Protein AF-A0A5S9MAF9-F1 (afdb_monomer)

Secondary structure (DSSP, 8-state):
--HHHHHHHHHHHHHHHHHHHHHHHHHHHHHHHHHHHTT-HHHHHHHHHHHHHHHHHHHHHHH-----HHHHHHHHHHHHHHHHHHHHHHSS--HHHHHHHHHHHHHHHHHHHHHHHHHHTT--

Structure (mmCIF, N/CA/C/O backbone):
data_AF-A0A5S9MAF9-F1
#
_entry.id   AF-A0A5S9MAF9-F1
#
loop_
_atom_site.group_PDB
_atom_site.id
_atom_site.type_symbol
_atom_site.label_atom_id
_atom_site.label_alt_id
_atom_site.label_comp_id
_atom_site.label_asym_id
_atom_site.label_entity_id
_atom_site.label_seq_id
_atom_site.pdbx_PDB_ins_code
_atom_site.Cartn_x
_atom_site.Cartn_y
_atom_site.Cartn_z
_atom_site.occupancy
_atom_site.B_iso_or_equiv
_atom_site.auth_seq_id
_atom_site.auth_comp_id
_atom_site.auth_asym_id
_atom_site.auth_atom_id
_atom_site.pdbx_PDB_model_num
ATOM 1 N N . MET A 1 1 ? 33.683 -6.571 -25.946 1.00 43.06 1 MET A N 1
ATOM 2 C CA . MET A 1 1 ? 32.490 -6.764 -26.813 1.00 43.06 1 MET A CA 1
ATOM 3 C C . MET A 1 1 ? 31.315 -7.461 -26.093 1.00 43.06 1 MET A C 1
ATOM 5 O O . MET A 1 1 ? 30.389 -7.902 -26.761 1.00 43.06 1 MET A O 1
ATOM 9 N N . GLN A 1 2 ? 31.309 -7.533 -24.748 1.00 46.06 2 GLN A N 1
ATOM 10 C CA . GLN A 1 2 ? 30.209 -8.094 -23.935 1.00 46.06 2 GLN A CA 1
ATOM 11 C C . GLN A 1 2 ? 29.253 -7.024 -23.363 1.00 46.06 2 GLN A C 1
ATOM 13 O O . GLN A 1 2 ? 28.161 -7.364 -22.931 1.00 46.06 2 GLN A O 1
ATOM 18 N N . THR A 1 3 ? 29.602 -5.737 -23.434 1.00 52.19 3 THR A N 1
ATOM 19 C CA . THR A 1 3 ? 28.856 -4.626 -22.815 1.00 52.19 3 THR A CA 1
ATOM 20 C C . THR A 1 3 ? 27.600 -4.186 -23.580 1.00 52.19 3 THR A C 1
ATOM 22 O O . THR A 1 3 ? 26.629 -3.756 -22.974 1.00 52.19 3 THR A O 1
ATOM 25 N N . VAL A 1 4 ? 27.545 -4.346 -24.909 1.00 50.47 4 VAL A N 1
ATOM 26 C CA . VAL A 1 4 ? 26.428 -3.804 -25.721 1.00 50.47 4 VAL A CA 1
ATOM 27 C C . VAL A 1 4 ? 25.193 -4.719 -25.733 1.00 50.47 4 VAL A C 1
ATOM 29 O O . VAL A 1 4 ? 24.067 -4.248 -25.871 1.00 50.47 4 VAL A O 1
ATOM 32 N N . LYS A 1 5 ? 25.370 -6.037 -25.559 1.00 39.12 5 LYS A N 1
ATOM 33 C CA . LYS A 1 5 ? 24.244 -6.992 -25.532 1.00 39.12 5 LYS A CA 1
ATOM 34 C C . LYS A 1 5 ? 23.443 -6.948 -24.222 1.00 39.12 5 LYS A C 1
ATOM 36 O O . LYS A 1 5 ? 22.265 -7.284 -24.266 1.00 39.12 5 LYS A O 1
ATOM 41 N N . GLY A 1 6 ? 24.046 -6.503 -23.112 1.00 43.91 6 GLY A N 1
ATOM 42 C CA . GLY A 1 6 ? 23.333 -6.226 -21.856 1.00 43.91 6 GLY A CA 1
ATOM 43 C C . GLY A 1 6 ? 22.352 -5.061 -22.012 1.00 43.91 6 GLY A C 1
ATOM 44 O O . GLY A 1 6 ? 21.160 -5.228 -21.788 1.00 43.91 6 GLY A O 1
ATOM 45 N N . LEU A 1 7 ? 22.820 -3.955 -22.602 1.00 50.59 7 LEU A N 1
ATOM 46 C CA . LEU A 1 7 ? 22.039 -2.728 -22.810 1.00 50.59 7 LEU A CA 1
ATOM 47 C C . LEU A 1 7 ? 20.756 -2.912 -23.652 1.00 50.59 7 LEU A C 1
ATOM 49 O O . LEU A 1 7 ? 19.754 -2.230 -23.454 1.00 50.59 7 LEU A O 1
ATOM 53 N N . ILE A 1 8 ? 20.779 -3.819 -24.635 1.00 49.97 8 ILE A N 1
ATOM 54 C CA . ILE A 1 8 ? 19.640 -4.055 -25.546 1.00 49.97 8 ILE A CA 1
ATOM 55 C C . ILE A 1 8 ? 18.596 -4.994 -24.914 1.00 49.97 8 ILE A C 1
ATOM 57 O O . ILE A 1 8 ? 17.409 -4.907 -25.241 1.00 49.97 8 ILE A O 1
ATOM 61 N N . LEU A 1 9 ? 19.017 -5.872 -23.995 1.00 50.88 9 LEU A N 1
ATOM 62 C CA . LEU A 1 9 ? 18.101 -6.640 -23.147 1.00 50.88 9 LEU A CA 1
ATOM 63 C C . LEU A 1 9 ? 17.487 -5.739 -22.058 1.00 50.88 9 LEU A C 1
ATOM 65 O O . LEU A 1 9 ? 16.292 -5.876 -21.783 1.00 50.88 9 LEU A O 1
ATOM 69 N N . ASP A 1 10 ? 18.240 -4.748 -21.566 1.00 56.19 10 ASP A N 1
ATOM 70 C CA . ASP A 1 10 ? 17.746 -3.714 -20.647 1.00 56.19 10 ASP A CA 1
ATOM 71 C C . ASP A 1 10 ? 16.715 -2.784 -21.288 1.00 56.19 10 ASP A C 1
ATOM 73 O O . ASP A 1 10 ? 15.710 -2.485 -20.660 1.00 56.19 10 ASP A O 1
ATOM 77 N N . GLY A 1 11 ? 16.855 -2.390 -22.558 1.00 58.09 11 GLY A N 1
ATOM 78 C CA . GLY A 1 11 ? 15.903 -1.462 -23.192 1.00 58.09 11 GLY A CA 1
ATOM 79 C C . GLY A 1 11 ? 14.448 -1.958 -23.226 1.00 58.09 11 GLY A C 1
ATOM 80 O O . GLY A 1 11 ? 13.517 -1.174 -23.039 1.00 58.09 11 GLY A O 1
ATOM 81 N N . LYS A 1 12 ? 14.224 -3.267 -23.420 1.00 65.38 12 LYS A N 1
ATOM 82 C CA . LYS A 1 12 ? 12.870 -3.857 -23.394 1.00 65.38 12 LYS A CA 1
ATOM 83 C C . LYS A 1 12 ? 12.342 -4.024 -21.971 1.00 65.38 12 LYS A C 1
ATOM 85 O O . LYS A 1 12 ? 11.159 -3.779 -21.747 1.00 65.38 12 LYS A O 1
ATOM 90 N N . ALA A 1 13 ? 13.195 -4.433 -21.030 1.00 67.56 13 ALA A N 1
ATOM 91 C CA . ALA A 1 13 ? 12.832 -4.575 -19.621 1.00 67.56 13 ALA A CA 1
ATOM 92 C C . ALA A 1 13 ? 12.534 -3.208 -18.982 1.00 67.56 13 ALA A C 1
ATOM 94 O O . ALA A 1 13 ? 11.505 -3.045 -18.333 1.00 67.56 13 ALA A O 1
ATOM 95 N N . PHE A 1 14 ? 13.366 -2.208 -19.264 1.00 70.00 14 PHE A N 1
ATOM 96 C CA . PHE A 1 14 ? 13.198 -0.812 -18.871 1.00 70.00 14 PHE A CA 1
ATOM 97 C C . PHE A 1 14 ? 11.919 -0.207 -19.455 1.00 70.00 14 PHE A C 1
ATOM 99 O O . PHE A 1 14 ? 11.118 0.380 -18.729 1.00 70.00 14 PHE A O 1
ATOM 106 N N . PHE A 1 15 ? 11.649 -0.432 -20.746 1.00 77.75 15 PHE A N 1
ATOM 107 C CA . PHE A 1 15 ? 10.384 -0.019 -21.355 1.00 77.75 15 PHE A CA 1
ATOM 108 C C . PHE A 1 15 ? 9.177 -0.683 -20.675 1.00 77.75 15 PHE A C 1
ATOM 110 O O . PHE A 1 15 ? 8.183 -0.015 -20.404 1.00 77.75 15 PHE A O 1
ATOM 117 N N . PHE A 1 16 ? 9.267 -1.974 -20.339 1.00 78.81 16 PHE A N 1
ATOM 118 C CA . PHE A 1 16 ? 8.201 -2.685 -19.629 1.00 78.81 16 PHE A CA 1
ATOM 119 C C . PHE A 1 16 ? 7.993 -2.154 -18.201 1.00 78.81 16 PHE A C 1
ATOM 121 O O . PHE A 1 16 ? 6.852 -2.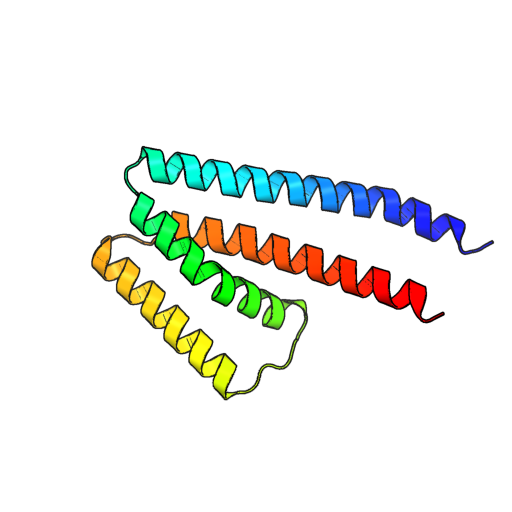010 -17.769 1.00 78.81 16 PHE A O 1
ATOM 128 N N . LEU A 1 17 ? 9.068 -1.810 -17.484 1.00 73.56 17 LEU A N 1
ATOM 129 C CA . LEU A 1 17 ? 9.016 -1.192 -16.154 1.00 73.56 17 LEU A CA 1
ATOM 130 C C . LEU A 1 17 ? 8.393 0.208 -16.189 1.00 73.56 17 LEU A C 1
ATOM 132 O O . LEU A 1 17 ? 7.568 0.530 -15.330 1.00 73.56 17 LEU A O 1
ATOM 136 N N . LEU A 1 18 ? 8.723 1.017 -17.199 1.00 77.19 18 LEU A N 1
ATOM 137 C CA . LEU A 1 18 ? 8.104 2.325 -17.423 1.00 77.19 18 LEU A CA 1
ATOM 138 C C . LEU A 1 18 ? 6.611 2.195 -17.726 1.00 77.19 18 LEU A C 1
ATOM 140 O O . LEU A 1 18 ? 5.795 2.908 -17.143 1.00 77.19 18 LEU A O 1
ATOM 144 N N . LEU A 1 19 ? 6.242 1.256 -18.598 1.00 84.50 19 LEU A N 1
ATOM 145 C CA . LEU A 1 19 ? 4.851 1.018 -18.981 1.00 84.50 19 LEU A CA 1
ATOM 146 C C . LEU A 1 19 ? 4.036 0.494 -17.787 1.00 84.50 19 LEU A C 1
ATOM 148 O O . LEU A 1 19 ? 2.931 0.972 -17.532 1.00 84.50 19 LEU A O 1
ATOM 152 N N . LEU A 1 20 ? 4.617 -0.407 -16.990 1.00 78.75 20 LEU A N 1
ATOM 153 C CA . LEU A 1 20 ? 4.031 -0.885 -15.740 1.00 78.75 20 LEU A CA 1
ATOM 154 C C . LEU A 1 20 ? 3.864 0.248 -14.717 1.00 78.75 20 LEU A C 1
ATOM 156 O O . LEU A 1 20 ? 2.811 0.350 -14.090 1.00 78.75 20 LEU A O 1
ATOM 160 N N . SER A 1 21 ? 4.857 1.130 -14.582 1.00 72.69 21 SER A N 1
ATOM 161 C CA . SER A 1 21 ? 4.788 2.298 -13.692 1.00 72.69 21 SER A CA 1
ATOM 162 C C . SER A 1 21 ? 3.709 3.291 -14.133 1.00 72.69 21 SER A C 1
ATOM 164 O O . SER A 1 21 ? 2.947 3.784 -13.301 1.00 72.69 21 SER A O 1
ATOM 166 N N . ALA A 1 22 ? 3.585 3.537 -15.440 1.00 79.56 22 ALA A N 1
ATOM 167 C CA . ALA A 1 22 ? 2.547 4.394 -16.005 1.00 79.56 22 ALA A CA 1
ATOM 168 C C . ALA A 1 22 ? 1.136 3.821 -15.782 1.00 79.56 22 ALA A C 1
ATOM 170 O O . ALA A 1 22 ? 0.207 4.564 -15.458 1.00 79.56 22 ALA A O 1
ATOM 171 N N . ILE A 1 23 ? 0.966 2.501 -15.894 1.00 84.69 23 ILE A N 1
ATOM 172 C CA . ILE A 1 23 ? -0.302 1.833 -15.570 1.00 84.69 23 ILE A CA 1
ATOM 173 C C . ILE A 1 23 ? -0.596 1.948 -14.073 1.00 84.69 23 ILE A C 1
ATOM 175 O O . ILE A 1 23 ? -1.694 2.360 -13.707 1.00 84.69 23 ILE A O 1
ATOM 179 N N . LEU A 1 24 ? 0.376 1.640 -13.210 1.00 77.56 24 LEU A N 1
ATOM 180 C CA . LEU A 1 24 ? 0.231 1.732 -11.753 1.00 77.56 24 LEU A CA 1
ATOM 181 C C . LEU A 1 24 ? -0.208 3.131 -11.313 1.00 77.56 24 LEU A C 1
ATOM 183 O O . LEU A 1 24 ? -1.156 3.257 -10.538 1.00 77.56 24 LEU A O 1
ATOM 187 N N . ILE A 1 25 ? 0.436 4.182 -11.831 1.00 79.81 25 ILE A N 1
ATOM 188 C CA . ILE A 1 25 ? 0.087 5.558 -11.466 1.00 79.81 25 ILE A CA 1
ATOM 189 C C . ILE A 1 25 ? -1.279 5.964 -12.033 1.00 79.81 25 ILE A C 1
ATOM 191 O O . ILE A 1 25 ? -2.052 6.618 -11.337 1.00 79.81 25 ILE A O 1
ATOM 195 N N . SER A 1 26 ? -1.624 5.515 -13.245 1.00 84.12 26 SER A N 1
ATOM 196 C CA . SER A 1 26 ? -2.938 5.772 -13.850 1.00 84.12 26 SER A CA 1
ATOM 197 C C . SER A 1 26 ? -4.065 5.104 -13.061 1.00 84.12 26 SER A C 1
ATOM 199 O O . SER A 1 26 ? -5.079 5.741 -12.779 1.00 84.12 26 SER A O 1
ATOM 201 N N . VAL A 1 27 ? -3.879 3.846 -12.648 1.00 81.81 27 VAL A N 1
ATOM 202 C CA . VAL A 1 27 ? -4.831 3.119 -11.795 1.00 81.81 27 VAL A CA 1
ATOM 203 C C . VAL A 1 27 ? -4.964 3.805 -10.438 1.00 81.81 27 VAL A C 1
ATOM 205 O O . VAL A 1 27 ? -6.080 3.987 -9.960 1.00 81.81 27 VAL A O 1
ATOM 208 N N . ASN A 1 28 ? -3.853 4.241 -9.840 1.00 81.12 28 ASN A N 1
ATOM 209 C CA . ASN A 1 28 ? -3.869 4.951 -8.562 1.00 81.12 28 ASN A CA 1
ATOM 210 C C . ASN A 1 28 ? -4.718 6.232 -8.636 1.00 81.12 28 ASN A C 1
ATOM 212 O O . ASN A 1 28 ? -5.630 6.420 -7.830 1.00 81.12 28 ASN A O 1
ATOM 216 N N . TRP A 1 29 ? -4.487 7.065 -9.654 1.00 83.00 29 TRP A N 1
ATOM 217 C CA . TRP A 1 29 ? -5.260 8.288 -9.873 1.00 83.00 29 TRP A CA 1
ATOM 218 C C . TRP A 1 29 ? -6.726 8.017 -10.203 1.00 83.00 29 TRP A C 1
ATOM 220 O O . TRP A 1 29 ? -7.606 8.711 -9.695 1.00 83.00 29 TRP A O 1
ATOM 230 N N . TYR A 1 30 ? -7.008 6.995 -11.010 1.00 85.44 30 TYR A N 1
ATOM 231 C CA . TYR A 1 30 ? -8.379 6.608 -11.329 1.00 85.44 30 TYR A CA 1
ATOM 232 C C . TYR A 1 30 ? -9.154 6.184 -10.074 1.00 85.44 30 TYR A C 1
ATOM 234 O O . TYR A 1 30 ? -10.262 6.667 -9.844 1.00 85.44 30 TYR A O 1
ATOM 242 N N . VAL A 1 31 ? -8.554 5.339 -9.229 1.00 81.62 31 VAL A N 1
ATOM 243 C CA . VAL A 1 31 ? -9.146 4.900 -7.956 1.00 81.62 31 VAL A CA 1
ATOM 244 C C . VAL A 1 31 ? -9.378 6.089 -7.022 1.00 81.62 31 VAL A C 1
ATOM 246 O O . VAL A 1 31 ? -10.434 6.167 -6.397 1.00 81.62 31 VAL A O 1
ATOM 249 N N . TYR A 1 32 ? -8.446 7.046 -6.968 1.00 79.31 32 TYR A N 1
ATOM 250 C CA . TYR A 1 32 ? -8.616 8.274 -6.189 1.00 79.31 32 TYR A CA 1
ATOM 251 C C . TYR A 1 32 ? -9.811 9.108 -6.677 1.00 79.31 32 TYR A C 1
ATOM 253 O O . TYR A 1 32 ? -10.681 9.463 -5.881 1.00 79.31 32 TYR A O 1
ATOM 261 N N . ILE A 1 33 ? -9.895 9.380 -7.984 1.00 82.88 33 ILE A N 1
ATOM 262 C CA . ILE A 1 33 ? -10.996 10.160 -8.573 1.00 82.88 33 ILE A CA 1
ATOM 263 C C . ILE A 1 33 ? -12.337 9.449 -8.356 1.00 82.88 33 ILE A C 1
ATOM 265 O O . ILE A 1 33 ? -13.318 10.086 -7.968 1.00 82.88 33 ILE A O 1
ATOM 269 N N . TRP A 1 34 ? -12.379 8.129 -8.554 1.00 86.44 34 TRP A N 1
ATOM 270 C CA . TRP A 1 34 ? -13.572 7.317 -8.323 1.00 8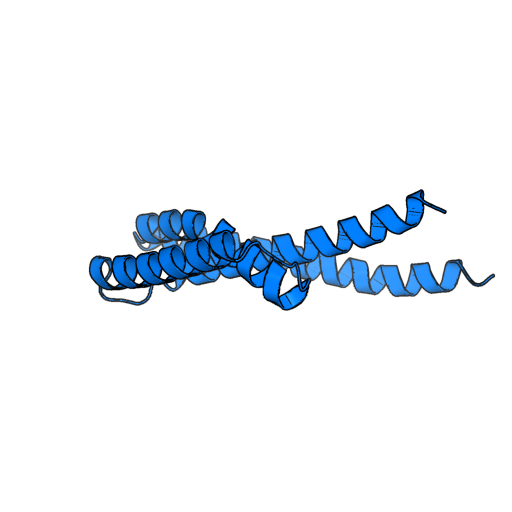6.44 34 TRP A CA 1
ATOM 271 C C . TRP A 1 34 ? -14.034 7.381 -6.862 1.00 86.44 34 TRP A C 1
ATOM 273 O O . TRP A 1 34 ? -15.223 7.583 -6.605 1.00 86.44 34 TRP A O 1
ATOM 283 N N . ALA A 1 35 ? -13.100 7.283 -5.912 1.00 81.25 35 ALA A N 1
ATOM 284 C CA . ALA A 1 35 ? -13.387 7.340 -4.483 1.00 81.25 35 ALA A CA 1
ATOM 285 C C . ALA A 1 35 ? -13.917 8.708 -4.044 1.00 81.25 35 ALA A C 1
ATOM 287 O O . ALA A 1 35 ? -14.897 8.779 -3.304 1.00 81.25 35 ALA A O 1
ATOM 288 N N . VAL A 1 36 ? -13.318 9.797 -4.535 1.00 79.62 36 VAL A N 1
ATOM 289 C CA . VAL A 1 36 ? -13.810 11.157 -4.268 1.00 79.62 36 VAL A CA 1
ATOM 290 C C . VAL A 1 36 ? -15.218 11.341 -4.841 1.00 79.62 36 VAL A C 1
ATOM 292 O O . VAL A 1 36 ? -16.079 11.904 -4.168 1.00 79.62 36 VAL A O 1
ATOM 295 N N . ASN A 1 37 ? -15.483 10.815 -6.040 1.00 85.81 37 ASN A N 1
ATOM 296 C CA . ASN A 1 37 ? -16.798 10.907 -6.677 1.00 85.81 37 ASN A CA 1
ATOM 297 C C . ASN A 1 37 ? -17.893 10.129 -5.917 1.00 85.81 37 ASN A C 1
ATOM 299 O O . ASN A 1 37 ? -19.027 10.591 -5.847 1.00 85.81 37 ASN A O 1
ATOM 303 N N . HIS A 1 38 ? -17.548 9.002 -5.285 1.00 82.12 38 HIS A N 1
ATOM 304 C CA . HIS A 1 38 ? -18.473 8.190 -4.479 1.00 82.12 38 HIS A CA 1
ATOM 305 C C . HIS A 1 38 ? -18.606 8.659 -3.018 1.00 82.12 38 HIS A C 1
ATOM 307 O O . HIS A 1 38 ? -19.231 7.976 -2.208 1.00 82.12 38 HIS A O 1
ATOM 313 N N . GLY A 1 39 ? -18.011 9.799 -2.645 1.00 79.38 39 GLY A N 1
ATOM 314 C CA . GLY A 1 39 ? -18.032 10.291 -1.262 1.00 79.38 39 GLY A CA 1
ATOM 315 C C . GLY A 1 39 ? -17.134 9.503 -0.297 1.00 79.38 39 GLY A C 1
ATOM 316 O O . GLY A 1 39 ? -17.148 9.756 0.904 1.00 79.38 39 GLY A O 1
ATOM 317 N N . LEU A 1 40 ? -16.291 8.601 -0.809 1.00 79.88 40 LEU A N 1
ATOM 318 C CA . LEU A 1 40 ? -15.315 7.798 -0.060 1.00 79.88 40 LEU A CA 1
ATOM 319 C C . LEU A 1 40 ? -13.982 8.548 0.142 1.00 79.88 40 LEU A C 1
ATOM 321 O O . LEU A 1 40 ? -12.911 7.951 0.249 1.00 79.88 40 LEU A O 1
ATOM 325 N N . MET A 1 41 ? -14.020 9.882 0.203 1.00 76.94 41 MET A N 1
ATOM 326 C CA . MET A 1 41 ? -12.821 10.719 0.350 1.00 76.94 41 MET A CA 1
ATOM 327 C C . MET A 1 41 ? -12.076 10.456 1.672 1.00 76.94 41 MET A C 1
ATOM 329 O O . MET A 1 41 ? -10.846 10.559 1.733 1.00 76.94 41 MET A O 1
ATOM 333 N N . LEU A 1 42 ? -12.809 10.077 2.724 1.00 74.31 42 LEU A N 1
ATOM 334 C CA . LEU A 1 42 ? -12.217 9.690 4.002 1.00 74.31 42 LEU A CA 1
ATOM 335 C C . LEU A 1 42 ? -11.475 8.343 3.906 1.00 74.31 42 LEU A C 1
ATOM 337 O O . LEU A 1 42 ? -10.360 8.242 4.416 1.00 74.31 42 LEU A O 1
ATOM 341 N N . GLU A 1 43 ? -12.014 7.347 3.188 1.00 74.12 43 GLU A N 1
ATOM 342 C CA . GLU A 1 43 ? -11.287 6.099 2.894 1.00 74.12 43 GLU A CA 1
ATOM 343 C C . GLU A 1 43 ? -10.034 6.355 2.052 1.00 74.12 43 GLU A C 1
ATOM 345 O O . GLU A 1 43 ? -8.982 5.778 2.325 1.00 74.12 43 GLU A O 1
ATOM 350 N N . ALA A 1 44 ? -10.108 7.246 1.059 1.00 76.88 44 ALA A N 1
ATOM 351 C CA . ALA A 1 44 ? -8.946 7.610 0.250 1.00 76.88 44 ALA A CA 1
ATOM 352 C C . ALA A 1 44 ? -7.827 8.229 1.109 1.00 76.88 44 ALA A C 1
ATOM 354 O O . ALA A 1 44 ? -6.660 7.858 0.979 1.00 76.88 44 ALA A O 1
ATOM 355 N N . SER A 1 45 ? -8.187 9.121 2.038 1.00 76.19 45 SER A N 1
ATOM 356 C CA . SER A 1 45 ? -7.245 9.730 2.991 1.00 76.19 45 SER A CA 1
ATOM 357 C C . SER A 1 45 ? -6.638 8.696 3.946 1.00 76.19 45 SER A C 1
ATOM 359 O O . SER A 1 45 ? -5.432 8.714 4.190 1.00 76.19 45 SER A O 1
ATOM 361 N N . LEU A 1 46 ? -7.446 7.748 4.435 1.00 72.81 46 LEU A N 1
ATOM 362 C CA . LEU A 1 46 ? -6.964 6.609 5.225 1.00 72.81 46 LEU A CA 1
ATOM 363 C C . LEU A 1 46 ? -5.996 5.727 4.426 1.00 72.81 46 LEU A C 1
ATOM 365 O O . LEU A 1 46 ? -4.974 5.305 4.966 1.00 72.81 46 LEU A O 1
ATOM 369 N N . GLY A 1 47 ? -6.255 5.514 3.135 1.00 72.00 47 GLY A N 1
ATOM 370 C CA . GLY A 1 47 ? -5.340 4.833 2.217 1.00 72.00 47 GLY A CA 1
ATOM 371 C C . GLY A 1 47 ? -3.944 5.444 2.208 1.00 72.00 47 GLY A C 1
ATOM 372 O O . GLY A 1 47 ? -2.961 4.723 2.368 1.00 72.00 47 GLY A O 1
ATOM 373 N N . TYR A 1 48 ? -3.841 6.773 2.139 1.00 72.94 48 TYR A N 1
ATOM 374 C CA . TYR A 1 48 ? -2.544 7.456 2.189 1.00 72.94 48 TYR A CA 1
ATOM 375 C C . TYR A 1 48 ? -1.779 7.231 3.501 1.00 72.94 48 TYR A C 1
ATOM 377 O O . TYR A 1 48 ? -0.551 7.139 3.465 1.00 72.94 48 TYR A O 1
ATOM 385 N N . TYR A 1 49 ? -2.463 7.075 4.639 1.00 75.19 49 TYR A N 1
ATOM 386 C CA . TYR A 1 49 ? -1.815 6.682 5.899 1.00 75.19 49 TYR A CA 1
ATOM 387 C C . TYR A 1 49 ? -1.365 5.216 5.914 1.00 75.19 49 TYR A C 1
ATOM 389 O O . TYR A 1 49 ? -0.413 4.873 6.616 1.00 75.19 49 TYR A O 1
ATOM 397 N N . ILE A 1 50 ? -2.017 4.352 5.134 1.00 76.00 50 ILE A N 1
ATOM 398 C CA . ILE A 1 50 ? -1.661 2.936 4.984 1.00 76.00 50 ILE A CA 1
ATOM 399 C C . ILE A 1 50 ? -0.497 2.752 3.989 1.00 76.00 50 ILE A C 1
ATOM 401 O O . ILE A 1 50 ? 0.265 1.790 4.127 1.00 76.00 50 ILE A O 1
ATOM 405 N N . ASN A 1 51 ? -0.281 3.683 3.047 1.00 75.50 51 ASN A N 1
ATOM 406 C CA . ASN A 1 51 ? 0.805 3.611 2.054 1.00 75.50 51 ASN A CA 1
ATOM 407 C C . ASN A 1 51 ? 2.185 3.279 2.661 1.00 75.50 51 ASN A C 1
ATOM 409 O O . ASN A 1 51 ? 2.823 2.347 2.169 1.00 75.50 51 ASN A O 1
ATOM 413 N N . PRO A 1 52 ? 2.683 3.963 3.715 1.00 74.75 52 PRO A N 1
ATOM 414 C CA . PRO A 1 52 ? 4.004 3.675 4.272 1.00 74.75 52 PRO A CA 1
ATOM 415 C C . PRO A 1 52 ? 4.099 2.266 4.861 1.00 74.75 52 PRO A C 1
ATOM 417 O O . PRO A 1 52 ? 5.119 1.603 4.694 1.00 74.75 52 PRO A O 1
ATOM 420 N N . LEU A 1 53 ? 3.029 1.779 5.500 1.00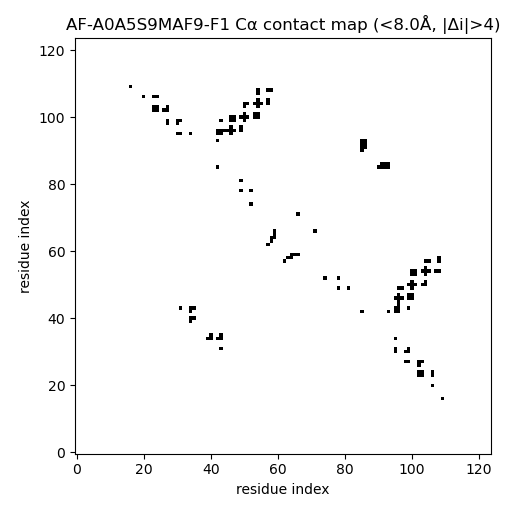 77.94 53 LEU A N 1
ATOM 421 C CA . LEU A 1 53 ? 2.982 0.423 6.051 1.00 77.94 53 LEU A CA 1
ATOM 422 C C . LEU A 1 53 ? 3.096 -0.614 4.935 1.00 77.94 53 LEU A C 1
ATOM 424 O O . LEU A 1 53 ? 3.888 -1.545 5.057 1.00 77.94 53 LEU A O 1
ATOM 428 N N . VAL A 1 54 ? 2.355 -0.427 3.838 1.00 78.69 54 VAL A N 1
ATOM 429 C CA . VAL A 1 54 ? 2.374 -1.337 2.682 1.00 78.69 54 VAL A CA 1
ATOM 430 C C . VAL A 1 54 ? 3.717 -1.297 1.958 1.00 78.69 54 VAL A C 1
ATOM 432 O O . VAL A 1 54 ? 4.267 -2.355 1.661 1.00 78.69 54 VAL A O 1
ATOM 435 N N . SER A 1 55 ? 4.294 -0.112 1.740 1.00 74.25 55 SER A N 1
ATOM 436 C CA . SER A 1 55 ? 5.635 0.034 1.160 1.00 74.25 55 SER A CA 1
ATOM 437 C C . SER A 1 55 ? 6.697 -0.704 1.976 1.00 74.25 55 SER A C 1
ATOM 439 O O . SER A 1 55 ? 7.531 -1.410 1.411 1.00 74.25 55 SER A O 1
ATOM 441 N N . VAL A 1 56 ? 6.652 -0.591 3.307 1.00 76.62 56 VAL A N 1
ATOM 442 C CA . VAL A 1 56 ? 7.592 -1.292 4.190 1.00 76.62 56 VAL A CA 1
ATOM 443 C C . VAL A 1 56 ? 7.349 -2.805 4.170 1.00 76.62 56 VAL A C 1
ATOM 445 O O . VAL A 1 56 ? 8.306 -3.568 4.065 1.00 76.62 56 VAL A O 1
ATOM 448 N N . LEU A 1 57 ? 6.091 -3.256 4.196 1.00 78.00 57 LEU A N 1
ATOM 449 C CA . LEU A 1 57 ? 5.728 -4.675 4.082 1.00 78.00 57 LEU A CA 1
ATOM 450 C C . LEU A 1 57 ? 6.251 -5.296 2.781 1.00 78.00 57 LEU A C 1
ATOM 452 O O . LEU A 1 57 ? 6.870 -6.361 2.803 1.00 78.00 57 LEU A O 1
ATOM 456 N N . LEU A 1 58 ? 6.053 -4.607 1.656 1.00 76.00 58 LEU A N 1
ATOM 457 C CA . LEU A 1 58 ? 6.581 -5.019 0.357 1.00 76.00 58 LEU A CA 1
ATOM 458 C C . LEU A 1 58 ? 8.114 -5.019 0.352 1.00 76.00 58 LEU A C 1
ATOM 460 O O . LEU A 1 58 ? 8.709 -5.952 -0.184 1.00 76.00 58 LEU A O 1
ATOM 464 N N . GLY A 1 59 ? 8.761 -4.048 1.001 1.00 72.69 59 GLY A N 1
ATOM 465 C CA . GLY A 1 59 ? 10.213 -4.032 1.201 1.00 72.69 59 GLY A CA 1
ATOM 466 C C . GLY A 1 59 ? 10.731 -5.260 1.961 1.00 72.69 59 GLY A C 1
ATOM 467 O O . GLY A 1 59 ? 11.678 -5.907 1.517 1.00 72.69 59 GLY A O 1
ATOM 468 N N . ILE A 1 60 ? 10.071 -5.664 3.051 1.00 75.06 60 ILE A N 1
ATOM 469 C CA . ILE A 1 60 ? 10.434 -6.885 3.795 1.00 75.06 60 ILE A CA 1
ATOM 470 C C . ILE A 1 60 ? 10.263 -8.128 2.913 1.00 75.06 60 ILE A C 1
ATOM 472 O O . ILE A 1 60 ? 11.151 -8.979 2.870 1.00 75.06 60 ILE A O 1
ATOM 476 N N . ILE A 1 61 ? 9.130 -8.249 2.213 1.00 76.44 61 ILE A N 1
ATOM 477 C CA . ILE A 1 61 ? 8.788 -9.451 1.436 1.00 76.44 61 ILE A CA 1
ATOM 478 C C . ILE A 1 61 ? 9.699 -9.602 0.210 1.00 76.44 61 ILE A C 1
ATOM 480 O O . ILE A 1 61 ? 10.212 -10.692 -0.045 1.00 76.44 61 ILE A O 1
ATOM 484 N N . PHE A 1 62 ? 9.913 -8.522 -0.546 1.00 74.00 62 PHE A N 1
ATOM 485 C CA . PHE A 1 62 ? 10.597 -8.573 -1.841 1.00 74.00 62 PHE A CA 1
ATOM 486 C C . PHE A 1 62 ? 12.085 -8.217 -1.778 1.00 74.00 62 PHE A C 1
ATOM 488 O O . PHE A 1 62 ? 12.856 -8.806 -2.535 1.00 74.00 62 PHE A O 1
ATOM 495 N N . LEU A 1 63 ? 12.505 -7.286 -0.912 1.00 71.31 63 LEU A N 1
ATOM 496 C CA . LEU A 1 63 ? 13.927 -6.939 -0.737 1.00 71.31 63 LEU A CA 1
ATOM 497 C C . LEU A 1 63 ? 14.585 -7.715 0.412 1.00 71.31 63 LEU A C 1
ATOM 499 O O . LEU A 1 63 ? 15.800 -7.629 0.575 1.00 71.31 63 LEU A O 1
ATOM 503 N N . LYS A 1 64 ? 13.822 -8.493 1.198 1.00 68.75 64 LYS A N 1
ATOM 504 C CA . LYS A 1 64 ? 14.326 -9.222 2.379 1.00 68.75 64 LYS A CA 1
ATOM 505 C C . LYS A 1 64 ? 15.065 -8.313 3.369 1.00 68.75 64 LYS A C 1
ATOM 507 O O . LYS A 1 64 ? 15.973 -8.762 4.074 1.00 68.75 64 LYS A O 1
ATOM 512 N N . GLU A 1 65 ? 14.677 -7.039 3.441 1.00 68.69 65 GLU A N 1
ATOM 513 C CA . GLU A 1 65 ? 15.279 -6.096 4.380 1.00 68.69 65 GLU A CA 1
ATOM 514 C C . GLU A 1 65 ? 14.977 -6.525 5.817 1.00 68.69 65 GLU A C 1
ATOM 516 O O . GLU A 1 65 ? 13.830 -6.781 6.195 1.00 68.69 65 GLU A O 1
ATOM 521 N N . ARG A 1 66 ? 16.029 -6.624 6.637 1.00 66.25 66 ARG A N 1
ATOM 522 C CA . ARG A 1 66 ? 15.892 -6.970 8.052 1.00 66.25 66 ARG A CA 1
ATOM 523 C C . ARG A 1 66 ? 15.501 -5.726 8.837 1.00 66.25 66 ARG A C 1
ATOM 525 O O . ARG A 1 66 ? 16.360 -4.939 9.222 1.00 66.25 66 ARG A O 1
ATOM 532 N N . LEU A 1 67 ? 14.208 -5.573 9.098 1.00 66.56 67 LEU A N 1
ATOM 533 C CA . LEU A 1 67 ? 13.729 -4.574 10.048 1.00 66.56 67 LEU A CA 1
ATOM 534 C C . LEU A 1 67 ? 14.018 -4.996 11.485 1.00 66.56 67 LEU A C 1
ATOM 536 O O . LEU A 1 67 ? 14.057 -6.184 11.825 1.00 66.56 67 LEU A O 1
ATOM 540 N N . ASN A 1 68 ? 14.194 -3.999 12.348 1.00 80.12 68 ASN A N 1
ATOM 541 C CA . ASN A 1 68 ? 14.316 -4.229 13.778 1.00 80.12 68 ASN A CA 1
ATOM 542 C C . ASN A 1 68 ? 13.015 -4.871 14.302 1.00 80.12 68 ASN A C 1
ATOM 544 O O . ASN A 1 68 ? 11.923 -4.470 13.898 1.00 80.12 68 ASN A O 1
ATOM 548 N N . LYS A 1 69 ? 13.105 -5.838 15.228 1.00 78.06 69 LYS A N 1
ATOM 549 C CA . LYS A 1 69 ? 11.938 -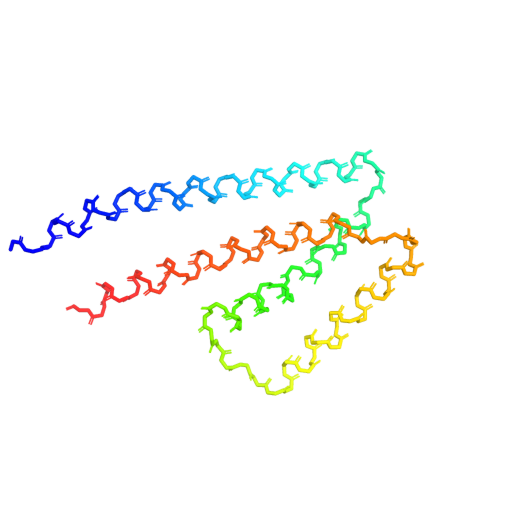6.567 15.774 1.00 78.06 69 LYS A CA 1
ATOM 550 C C . LYS A 1 69 ? 10.840 -5.617 16.268 1.00 78.06 69 LYS A C 1
ATOM 552 O O . LYS A 1 69 ? 9.660 -5.874 16.057 1.00 78.06 69 LYS A O 1
ATOM 557 N N . TRP A 1 70 ? 11.237 -4.491 16.860 1.00 81.69 70 TRP A N 1
ATOM 558 C CA . TRP A 1 70 ? 10.326 -3.442 17.321 1.00 81.69 70 TRP A CA 1
ATOM 559 C C . TRP A 1 70 ? 9.590 -2.714 16.188 1.00 81.69 70 TRP A C 1
ATOM 561 O O . TRP A 1 70 ? 8.410 -2.409 16.337 1.00 81.69 70 TRP A O 1
ATOM 571 N N . GLN A 1 71 ? 10.240 -2.484 15.041 1.00 78.44 71 GLN A N 1
ATOM 572 C CA . GLN A 1 71 ? 9.595 -1.889 13.863 1.00 78.44 71 GLN A CA 1
ATOM 573 C C . GLN A 1 71 ? 8.559 -2.845 13.274 1.00 78.44 71 GLN A C 1
ATOM 575 O O . GLN A 1 71 ? 7.442 -2.427 12.991 1.00 78.44 71 GLN A O 1
ATOM 580 N N . THR A 1 72 ? 8.886 -4.135 13.159 1.00 78.44 72 THR A N 1
ATOM 581 C CA . THR A 1 72 ? 7.946 -5.147 12.653 1.00 78.44 72 THR A CA 1
ATOM 582 C C . THR A 1 72 ? 6.697 -5.249 13.527 1.00 78.44 72 THR A C 1
ATOM 584 O O . THR A 1 72 ? 5.586 -5.300 13.005 1.00 78.44 72 THR A O 1
ATOM 587 N N . ILE A 1 73 ? 6.864 -5.237 14.854 1.00 80.88 73 ILE A N 1
ATOM 588 C CA . ILE A 1 73 ? 5.740 -5.264 15.799 1.00 80.88 73 ILE A CA 1
ATOM 589 C C . ILE A 1 73 ? 4.892 -3.994 15.666 1.00 80.88 73 ILE A C 1
ATOM 591 O O . ILE A 1 73 ? 3.671 -4.096 15.586 1.00 80.88 73 ILE A O 1
ATOM 595 N N . ALA A 1 74 ? 5.516 -2.814 15.584 1.00 82.44 74 ALA A N 1
ATOM 596 C CA . ALA A 1 74 ? 4.791 -1.559 15.387 1.00 82.44 74 ALA A CA 1
ATOM 597 C C . ALA A 1 74 ? 3.970 -1.578 14.088 1.00 82.44 74 ALA A C 1
ATOM 599 O O . ALA A 1 74 ? 2.787 -1.252 14.105 1.00 82.44 74 ALA A O 1
ATOM 600 N N . ILE A 1 75 ? 4.563 -2.036 12.983 1.00 80.69 75 ILE A N 1
ATOM 601 C CA . ILE A 1 75 ? 3.886 -2.147 11.685 1.00 80.69 75 ILE A CA 1
ATOM 602 C C . ILE A 1 75 ? 2.699 -3.108 11.767 1.00 80.69 75 ILE A C 1
ATOM 604 O O . ILE A 1 75 ? 1.617 -2.766 11.302 1.00 80.69 75 ILE A O 1
ATOM 608 N N . LEU A 1 76 ? 2.875 -4.282 12.382 1.00 79.50 76 LEU A N 1
ATOM 609 C CA . LEU A 1 76 ? 1.798 -5.264 12.540 1.00 79.50 76 LEU A CA 1
ATOM 610 C C . LEU A 1 76 ? 0.644 -4.726 13.386 1.00 79.50 76 LEU A C 1
ATOM 612 O O . LEU A 1 76 ? -0.512 -4.874 12.997 1.00 79.50 76 LEU A O 1
ATOM 616 N N . ILE A 1 77 ? 0.948 -4.084 14.517 1.00 82.75 77 ILE A N 1
ATOM 617 C CA . ILE A 1 77 ? -0.072 -3.515 15.405 1.00 82.75 77 ILE A CA 1
ATOM 618 C C . ILE A 1 77 ? -0.827 -2.392 14.691 1.00 82.75 77 ILE A C 1
ATOM 620 O O . ILE A 1 77 ? -2.055 -2.384 14.714 1.00 82.75 77 ILE A O 1
ATOM 624 N N . ILE A 1 78 ? -0.124 -1.476 14.019 1.00 80.62 78 ILE A N 1
ATOM 625 C CA . ILE A 1 78 ? -0.757 -0.355 13.311 1.00 80.62 78 ILE A CA 1
ATOM 626 C C . ILE A 1 78 ? -1.575 -0.862 12.116 1.00 80.62 78 ILE A C 1
ATOM 628 O O . ILE A 1 78 ? -2.691 -0.391 11.909 1.00 80.62 78 ILE A O 1
ATOM 632 N N . ALA A 1 79 ? -1.077 -1.845 11.360 1.00 79.00 79 ALA A N 1
ATOM 633 C CA . ALA A 1 79 ? -1.818 -2.443 10.251 1.00 79.00 79 ALA A CA 1
ATOM 634 C C . ALA A 1 79 ? -3.099 -3.140 10.738 1.00 79.00 79 ALA A C 1
ATOM 636 O O . ALA A 1 79 ? -4.174 -2.901 10.188 1.00 79.00 79 ALA A O 1
ATOM 637 N N . ALA A 1 80 ? -3.012 -3.944 11.803 1.00 79.25 80 ALA A N 1
ATOM 638 C CA . ALA A 1 80 ? -4.175 -4.596 12.400 1.00 79.25 80 ALA A CA 1
ATOM 639 C C . ALA A 1 80 ? -5.188 -3.570 12.930 1.00 79.25 80 ALA A C 1
ATOM 641 O O . ALA A 1 80 ? -6.383 -3.678 12.654 1.00 79.25 80 ALA A O 1
ATOM 642 N N . PHE A 1 81 ? -4.714 -2.540 13.635 1.00 81.75 81 PHE A N 1
ATOM 643 C CA . PHE A 1 81 ? -5.568 -1.480 14.165 1.00 81.75 81 PHE A CA 1
ATOM 644 C C . PHE A 1 81 ? -6.239 -0.677 13.045 1.00 81.75 81 PHE A C 1
ATOM 646 O O . PHE A 1 81 ? -7.436 -0.417 13.118 1.00 81.75 81 PHE A O 1
ATOM 653 N N . GLY A 1 82 ? -5.511 -0.356 11.973 1.00 76.75 82 GLY A N 1
ATOM 654 C CA . GLY A 1 82 ? -6.047 0.332 10.800 1.00 76.75 82 GLY A CA 1
ATOM 655 C C . GLY A 1 82 ? -7.150 -0.458 10.092 1.00 76.75 82 GLY A C 1
ATOM 656 O O . GLY A 1 82 ? -8.182 0.118 9.745 1.00 76.75 82 GLY A O 1
ATOM 657 N N . VAL A 1 83 ? -6.984 -1.778 9.932 1.00 73.69 83 VAL A N 1
ATOM 658 C CA . VAL A 1 83 ? -8.012 -2.656 9.339 1.00 73.69 83 VAL A CA 1
ATOM 659 C C . VAL A 1 83 ? -9.249 -2.735 10.232 1.00 73.69 83 VAL A C 1
ATOM 661 O O . VAL A 1 83 ? -10.365 -2.589 9.734 1.00 73.69 83 VAL A O 1
ATOM 664 N N . ILE A 1 84 ? -9.070 -2.916 11.544 1.00 79.19 84 ILE A N 1
ATOM 665 C CA . ILE A 1 84 ? -10.182 -2.981 12.503 1.00 79.19 84 ILE A CA 1
ATOM 666 C C . ILE A 1 84 ? -10.953 -1.659 12.511 1.00 79.19 84 ILE A C 1
ATOM 668 O O . ILE A 1 84 ? -12.172 -1.658 12.363 1.00 79.19 84 ILE A O 1
ATOM 672 N N . LEU A 1 85 ? -10.251 -0.532 12.629 1.00 75.69 85 LEU A N 1
ATOM 673 C CA . LEU A 1 85 ? -10.867 0.789 12.722 1.00 75.69 85 LEU A CA 1
ATOM 674 C C . LEU A 1 85 ? -11.610 1.162 11.434 1.00 75.69 85 LEU A C 1
ATOM 676 O O . LEU A 1 85 ? -12.723 1.681 11.501 1.00 75.69 85 LEU A O 1
ATOM 680 N N . SER A 1 86 ? -11.045 0.818 10.273 1.00 68.56 86 SER A N 1
ATOM 681 C CA . SER A 1 86 ? -11.713 1.013 8.982 1.00 68.56 86 SER A CA 1
ATOM 682 C C . SER A 1 86 ? -12.952 0.123 8.842 1.00 68.56 86 SER A C 1
ATOM 684 O O . SER A 1 86 ? -14.004 0.600 8.431 1.00 68.56 86 SER A O 1
ATOM 686 N N . THR A 1 87 ? -12.869 -1.146 9.256 1.00 73.44 87 THR A N 1
ATOM 687 C CA . THR A 1 87 ? -14.011 -2.079 9.205 1.00 73.44 87 THR A CA 1
ATOM 688 C C . THR A 1 87 ? -15.159 -1.609 10.105 1.00 73.44 87 THR A C 1
ATOM 690 O O . THR A 1 87 ? -16.324 -1.704 9.725 1.00 73.44 87 THR A O 1
ATOM 693 N N . VAL A 1 88 ? -14.841 -1.062 11.283 1.00 74.81 88 VAL A N 1
ATOM 694 C CA . VAL A 1 88 ? -15.835 -0.543 12.235 1.00 74.81 88 VAL A CA 1
ATOM 695 C C . VAL A 1 88 ? -16.447 0.782 11.763 1.00 74.81 88 VAL A C 1
ATOM 697 O O . VAL A 1 88 ? -17.644 0.980 11.952 1.00 74.81 88 VAL A O 1
ATOM 700 N N . GLN A 1 89 ? -15.671 1.679 11.140 1.00 67.44 89 GLN A N 1
ATOM 701 C CA . GLN A 1 89 ? -16.191 2.962 10.640 1.00 67.44 89 GLN A CA 1
ATOM 702 C C . GLN A 1 89 ? -17.073 2.819 9.399 1.00 67.44 89 GLN A C 1
ATOM 704 O O . GLN A 1 89 ? -18.121 3.457 9.332 1.00 67.44 89 GLN A O 1
ATOM 709 N N . TYR A 1 90 ? -16.653 2.015 8.420 1.00 64.50 90 TYR A N 1
ATOM 710 C CA . TYR A 1 90 ? -17.306 1.961 7.106 1.00 64.50 90 TYR A CA 1
ATOM 711 C C . TYR A 1 90 ? -18.244 0.763 6.941 1.00 64.50 90 TYR A C 1
ATOM 713 O O . TYR A 1 90 ? -18.906 0.641 5.910 1.00 64.50 90 TYR A O 1
ATOM 721 N N . GLY A 1 91 ? -18.294 -0.150 7.923 1.00 65.25 91 GLY A N 1
ATOM 722 C CA . GLY A 1 91 ? -19.110 -1.373 7.875 1.00 65.25 91 GLY A CA 1
ATOM 723 C C . GLY A 1 91 ? -18.766 -2.313 6.710 1.00 65.25 91 GLY A C 1
ATOM 724 O O . GLY A 1 91 ? -19.455 -3.304 6.478 1.00 65.25 91 GLY A O 1
ATOM 725 N N . SER A 1 92 ? -17.710 -1.993 5.965 1.00 64.19 92 SER A N 1
ATOM 726 C CA . SER A 1 9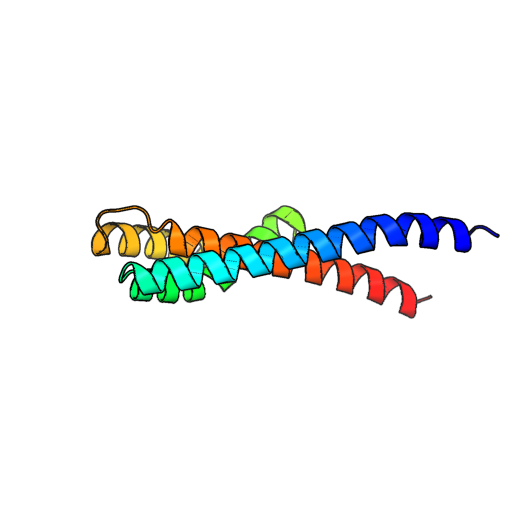2 ? -17.272 -2.636 4.737 1.00 64.19 92 SER A CA 1
ATOM 727 C C . SER A 1 92 ? -15.748 -2.555 4.651 1.00 64.19 92 SER A C 1
ATOM 729 O O . SER A 1 92 ? -15.106 -1.735 5.309 1.00 64.19 92 SER A O 1
ATOM 731 N N . PHE A 1 93 ? -15.146 -3.485 3.910 1.00 66.88 93 PHE A N 1
ATOM 732 C CA . PHE A 1 93 ? -13.696 -3.533 3.763 1.00 66.88 93 PHE A CA 1
ATOM 733 C C . PHE A 1 93 ? -13.229 -2.330 2.922 1.00 66.88 93 PHE A C 1
ATOM 735 O O . PHE A 1 93 ? -13.777 -2.142 1.836 1.00 66.88 93 PHE A O 1
ATOM 742 N N . PRO A 1 94 ? -12.224 -1.545 3.358 1.00 71.06 94 PRO A N 1
ATOM 743 C CA . PRO A 1 94 ? -11.799 -0.318 2.677 1.00 71.06 94 PRO A CA 1
ATOM 744 C C . PRO A 1 94 ? -10.971 -0.649 1.423 1.00 71.06 94 PRO A C 1
ATOM 746 O O . PRO A 1 94 ? -9.740 -0.524 1.393 1.00 71.06 94 PRO A O 1
ATOM 749 N N . VAL A 1 95 ? -11.651 -1.121 0.376 1.00 73.38 95 VAL A N 1
ATOM 750 C CA . VAL A 1 95 ? -11.034 -1.593 -0.875 1.00 73.38 95 VAL A CA 1
ATOM 751 C C . VAL A 1 95 ? -10.226 -0.475 -1.538 1.00 73.38 95 VAL A C 1
ATOM 753 O O . VAL A 1 95 ? -9.126 -0.722 -2.032 1.00 73.38 95 VAL A O 1
ATOM 756 N N . VAL A 1 96 ? -10.728 0.764 -1.495 1.00 75.81 96 VAL A N 1
ATOM 757 C CA . VAL A 1 96 ? -10.057 1.946 -2.059 1.00 75.81 96 VAL A CA 1
ATOM 758 C C . VAL A 1 96 ? -8.708 2.185 -1.385 1.00 75.81 96 VAL A C 1
ATOM 760 O O . VAL A 1 96 ? -7.691 2.333 -2.064 1.00 75.81 96 VAL A O 1
ATOM 763 N N . ALA A 1 97 ? -8.690 2.188 -0.051 1.00 73.44 97 ALA A N 1
ATOM 764 C CA . ALA A 1 97 ? -7.489 2.429 0.737 1.00 73.44 97 ALA A CA 1
ATOM 765 C C . ALA A 1 97 ? -6.405 1.380 0.445 1.00 73.44 97 ALA A C 1
ATOM 767 O O . ALA A 1 97 ? -5.235 1.717 0.259 1.00 73.44 97 ALA A O 1
ATOM 768 N N . PHE A 1 98 ? -6.812 0.113 0.334 1.00 73.56 98 PHE A N 1
ATOM 769 C CA . PHE A 1 98 ? -5.916 -0.996 0.014 1.00 73.56 98 PHE A CA 1
ATOM 770 C C . PHE A 1 98 ? -5.375 -0.926 -1.417 1.00 73.56 98 PHE A C 1
ATOM 772 O O . PHE A 1 98 ? -4.180 -1.134 -1.622 1.00 73.56 98 PHE A O 1
ATOM 779 N N . LEU A 1 99 ? -6.220 -0.612 -2.404 1.00 77.56 99 LEU A N 1
ATOM 780 C CA . LEU A 1 99 ? -5.802 -0.469 -3.803 1.00 77.56 99 LEU A CA 1
ATOM 781 C C . LEU A 1 99 ? -4.814 0.686 -3.987 1.00 77.56 99 LEU A C 1
ATOM 783 O O . LEU A 1 99 ? -3.812 0.527 -4.692 1.00 77.56 99 LEU A O 1
ATOM 787 N N . LEU A 1 100 ? -5.059 1.824 -3.331 1.00 75.31 100 LEU A N 1
ATOM 788 C CA . LEU A 1 100 ? -4.138 2.961 -3.340 1.00 75.31 100 LEU A CA 1
ATOM 789 C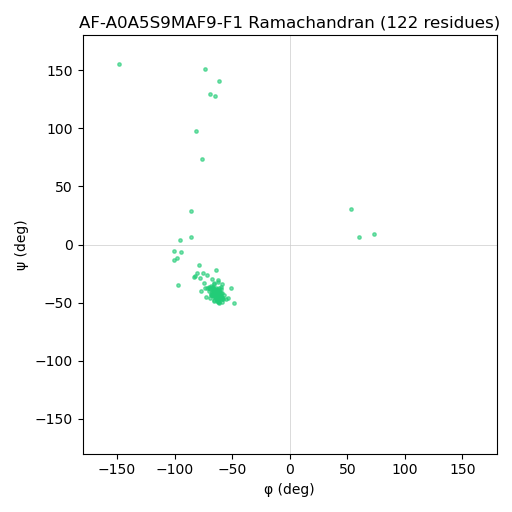 C . LEU A 1 100 ? -2.797 2.583 -2.705 1.00 75.31 100 LEU A C 1
ATOM 791 O O . LEU A 1 100 ? -1.755 2.800 -3.328 1.00 75.31 100 LEU A O 1
ATOM 795 N N . ALA A 1 101 ? -2.826 1.947 -1.533 1.00 75.44 101 ALA A N 1
ATOM 796 C CA . ALA A 1 101 ? -1.621 1.552 -0.814 1.00 75.44 101 ALA A CA 1
ATOM 797 C C . ALA A 1 101 ? -0.805 0.478 -1.517 1.00 75.44 101 ALA A C 1
ATOM 799 O O . ALA A 1 101 ? 0.420 0.592 -1.582 1.00 75.44 101 ALA A O 1
ATOM 800 N N . LEU A 1 102 ? -1.458 -0.516 -2.114 1.00 76.56 102 LEU A N 1
ATOM 801 C CA . LEU A 1 102 ? -0.782 -1.510 -2.939 1.00 76.56 102 LEU A CA 1
ATOM 802 C C . LEU A 1 102 ? -0.144 -0.863 -4.165 1.00 76.56 102 LEU A C 1
ATOM 804 O O . LEU A 1 102 ? 1.040 -1.080 -4.406 1.00 76.56 102 LEU A O 1
ATOM 808 N N . SER A 1 103 ? -0.882 -0.031 -4.903 1.00 75.31 103 SER A N 1
ATOM 809 C CA . SER A 1 103 ? -0.351 0.618 -6.110 1.00 75.31 103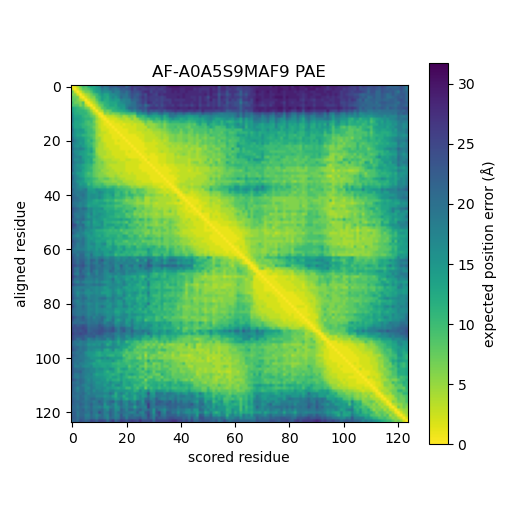 SER A CA 1
ATOM 810 C C . SER A 1 103 ? 0.871 1.485 -5.791 1.00 75.31 103 SER A C 1
ATOM 812 O O . SER A 1 103 ? 1.896 1.394 -6.467 1.00 75.31 103 SER A O 1
ATOM 814 N N . PHE A 1 104 ? 0.792 2.285 -4.723 1.00 73.75 104 PHE A N 1
ATOM 815 C CA . PHE A 1 104 ? 1.890 3.155 -4.303 1.00 73.75 104 PHE A CA 1
ATOM 816 C C . PHE A 1 104 ? 3.080 2.360 -3.751 1.00 73.75 104 PHE A C 1
ATOM 818 O O . PHE A 1 104 ? 4.234 2.681 -4.039 1.00 73.75 104 PHE A O 1
ATOM 825 N N . GLY A 1 105 ? 2.808 1.290 -3.004 1.00 75.38 105 GLY A N 1
ATOM 826 C CA . GLY A 1 105 ? 3.833 0.400 -2.473 1.00 75.38 105 GLY A CA 1
ATOM 827 C C . GLY A 1 105 ? 4.591 -0.354 -3.567 1.00 75.38 105 GLY A C 1
ATOM 828 O O . GLY A 1 105 ? 5.818 -0.429 -3.521 1.00 75.38 105 GLY A O 1
ATOM 829 N N . PHE A 1 106 ? 3.892 -0.852 -4.591 1.00 75.94 106 PHE A N 1
ATOM 830 C CA . PHE A 1 106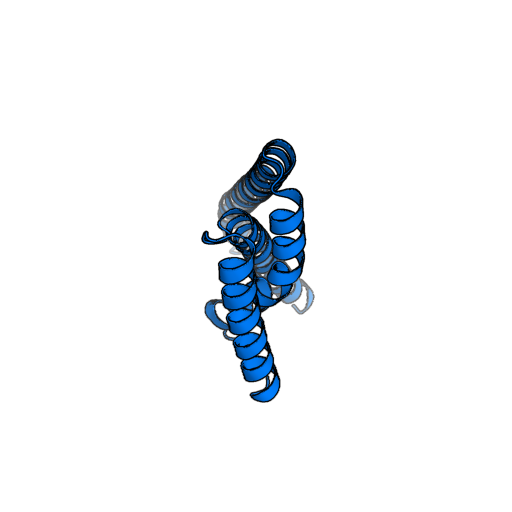 ? 4.528 -1.484 -5.751 1.00 75.94 106 PHE A CA 1
ATOM 831 C C . PHE A 1 106 ? 5.350 -0.490 -6.572 1.00 75.94 106 PHE A C 1
ATOM 833 O O . PHE A 1 106 ? 6.458 -0.826 -6.987 1.00 75.94 106 PHE A O 1
ATOM 840 N N . TYR A 1 107 ? 4.862 0.738 -6.758 1.00 73.06 107 TYR A N 1
ATOM 841 C CA . TYR A 1 107 ? 5.648 1.795 -7.395 1.00 73.06 107 TYR A CA 1
ATOM 842 C C . TYR A 1 107 ? 6.950 2.082 -6.627 1.00 73.06 107 TYR A C 1
ATOM 844 O O . TYR A 1 107 ? 8.030 2.100 -7.220 1.00 73.06 107 TYR A O 1
ATOM 852 N N . GLY A 1 108 ? 6.876 2.224 -5.299 1.00 67.81 108 GLY A N 1
ATOM 853 C CA . GLY A 1 108 ? 8.058 2.417 -4.454 1.00 67.81 108 GLY A CA 1
ATOM 854 C C . GLY A 1 108 ? 9.045 1.246 -4.519 1.00 67.81 108 GLY A C 1
ATOM 855 O O . GLY A 1 108 ? 10.257 1.457 -4.557 1.00 67.81 108 GLY A O 1
ATOM 856 N N . LEU A 1 109 ? 8.532 0.015 -4.595 1.00 71.69 109 LEU A N 1
ATOM 857 C CA . LEU A 1 109 ? 9.338 -1.196 -4.742 1.00 71.69 109 LEU A CA 1
ATOM 858 C C . LEU A 1 109 ? 10.109 -1.226 -6.068 1.00 71.69 109 LEU A C 1
ATOM 860 O O . LEU A 1 109 ? 11.290 -1.575 -6.085 1.00 71.69 109 LEU A O 1
ATOM 864 N N . ILE A 1 110 ? 9.442 -0.868 -7.168 1.00 73.44 110 ILE A N 1
ATOM 865 C CA . ILE A 1 110 ? 10.052 -0.799 -8.501 1.00 73.44 110 ILE A CA 1
ATOM 866 C C . ILE A 1 110 ? 11.161 0.254 -8.507 1.00 73.44 110 ILE A C 1
ATOM 868 O O . ILE A 1 110 ? 12.287 -0.057 -8.890 1.00 73.44 110 ILE A O 1
ATOM 872 N N . LYS A 1 111 ? 10.877 1.457 -7.995 1.00 67.94 111 LYS A N 1
ATOM 873 C CA . LYS A 1 111 ? 11.850 2.556 -7.951 1.00 67.94 111 LYS A CA 1
ATOM 874 C C . LYS A 1 111 ? 13.112 2.193 -7.159 1.00 67.94 111 LYS A C 1
ATOM 876 O O . LYS A 1 111 ? 14.217 2.479 -7.598 1.00 67.94 111 LYS A O 1
ATOM 881 N N . LYS A 1 112 ? 12.959 1.519 -6.015 1.00 65.88 112 LYS A N 1
ATOM 882 C CA . LYS A 1 112 ? 14.097 1.115 -5.173 1.00 65.88 112 LYS A CA 1
ATOM 883 C C . LYS A 1 112 ? 14.987 0.053 -5.831 1.00 65.88 112 LYS A C 1
ATOM 885 O O . LYS A 1 112 ? 16.181 0.003 -5.556 1.00 65.88 112 LYS A O 1
ATOM 890 N N . LYS A 1 113 ? 14.422 -0.807 -6.685 1.00 65.88 113 LYS A N 1
ATOM 891 C CA . LYS A 1 113 ? 15.216 -1.757 -7.480 1.00 65.88 113 LYS A CA 1
ATOM 892 C C . LYS A 1 113 ? 16.026 -1.064 -8.573 1.00 65.88 113 LYS A C 1
ATOM 894 O O . LYS A 1 113 ? 17.147 -1.488 -8.817 1.00 65.88 113 LYS A O 1
ATOM 899 N N . ASP A 1 114 ? 15.463 -0.030 -9.188 1.00 63.59 114 ASP A N 1
ATOM 900 C CA . ASP A 1 114 ? 16.140 0.767 -10.217 1.00 63.59 114 ASP A CA 1
ATOM 901 C C . ASP A 1 114 ? 17.359 1.502 -9.626 1.00 63.59 114 ASP A C 1
ATOM 903 O O . ASP A 1 114 ? 18.469 1.402 -10.134 1.00 63.59 114 ASP A O 1
ATOM 907 N N . GLU A 1 115 ? 17.183 2.118 -8.452 1.00 60.31 115 GLU A N 1
ATOM 908 C CA . GLU A 1 115 ? 18.237 2.854 -7.733 1.00 60.31 115 GLU A CA 1
ATOM 909 C C . GLU A 1 115 ? 19.388 1.947 -7.245 1.00 60.31 115 GLU A C 1
ATOM 911 O O . GLU A 1 115 ? 20.550 2.350 -7.243 1.00 60.31 115 GLU A O 1
ATOM 916 N N . LEU A 1 116 ? 19.088 0.698 -6.862 1.00 59.34 116 LEU A N 1
ATOM 917 C CA . LEU A 1 116 ? 20.118 -0.302 -6.546 1.00 59.34 116 LEU A CA 1
ATOM 918 C C . LEU A 1 116 ? 20.931 -0.699 -7.784 1.00 59.34 116 LEU A C 1
ATOM 920 O O . LEU A 1 116 ? 22.133 -0.897 -7.669 1.00 59.34 116 LEU A O 1
ATOM 924 N N . HIS A 1 117 ? 20.289 -0.799 -8.949 1.00 56.44 117 HIS A N 1
ATOM 925 C CA . HIS A 1 117 ? 20.965 -1.153 -10.194 1.00 56.44 117 HIS A CA 1
ATOM 926 C C . HIS A 1 117 ? 21.849 -0.013 -10.717 1.00 56.44 117 HIS A C 1
ATOM 928 O O . HIS A 1 117 ? 22.937 -0.264 -11.222 1.00 56.44 117 HIS A O 1
ATOM 934 N N . GLU A 1 118 ? 21.409 1.239 -10.566 1.00 56.47 118 GLU A N 1
ATOM 935 C CA . GLU A 1 118 ? 22.186 2.421 -10.953 1.00 56.47 118 GLU A CA 1
ATOM 936 C C . GLU A 1 118 ? 23.433 2.610 -10.075 1.00 56.47 118 GLU A C 1
ATOM 938 O O . GLU A 1 118 ? 24.486 2.994 -10.576 1.00 56.47 118 GLU A O 1
ATOM 943 N N . ARG A 1 119 ? 23.358 2.301 -8.775 1.00 53.06 119 ARG A N 1
ATOM 944 C CA . ARG A 1 119 ? 24.492 2.484 -7.857 1.00 53.06 119 ARG A CA 1
ATOM 945 C C . ARG A 1 119 ? 25.659 1.531 -8.134 1.00 53.06 119 ARG A C 1
ATOM 947 O O . ARG A 1 119 ? 26.805 1.954 -8.033 1.00 53.06 119 ARG A O 1
ATOM 954 N N . ASP A 1 120 ? 25.371 0.296 -8.542 1.00 54.88 120 ASP A N 1
ATOM 955 C CA . ASP A 1 120 ? 26.396 -0.687 -8.921 1.00 54.88 120 ASP A CA 1
ATOM 956 C C . ASP A 1 120 ? 27.197 -0.248 -10.170 1.00 54.88 120 ASP A C 1
ATOM 958 O O . ASP A 1 120 ? 28.328 -0.678 -10.353 1.00 54.88 120 ASP A O 1
ATOM 962 N N . TRP A 1 121 ? 26.654 0.645 -11.009 1.00 53.38 121 TRP A N 1
ATOM 963 C CA . TRP A 1 121 ? 27.337 1.181 -12.197 1.00 53.38 121 TRP A CA 1
ATOM 964 C C . TRP A 1 121 ? 28.360 2.288 -11.910 1.00 53.38 121 TRP A C 1
ATOM 966 O O . TRP A 1 121 ? 29.162 2.602 -12.789 1.00 53.38 121 TRP A O 1
ATOM 976 N N . PHE A 1 122 ? 28.307 2.921 -10.735 1.00 56.66 122 PHE A N 1
ATOM 977 C CA . PHE A 1 122 ? 29.192 4.039 -10.381 1.00 56.66 122 PHE A CA 1
ATOM 978 C C . PHE A 1 122 ? 30.370 3.631 -9.484 1.00 56.66 122 PHE A C 1
ATOM 980 O O . PHE A 1 122 ? 31.294 4.428 -9.325 1.00 56.66 122 PHE A O 1
ATOM 987 N N . ASP A 1 123 ? 30.333 2.426 -8.907 1.00 56.56 123 ASP A N 1
ATOM 988 C CA . ASP A 1 123 ? 31.375 1.892 -8.017 1.00 56.56 123 ASP A CA 1
ATOM 989 C C . ASP A 1 123 ? 32.419 0.996 -8.750 1.00 56.56 123 ASP A C 1
ATOM 991 O O . ASP A 1 123 ? 33.333 0.490 -8.094 1.00 56.56 123 ASP A O 1
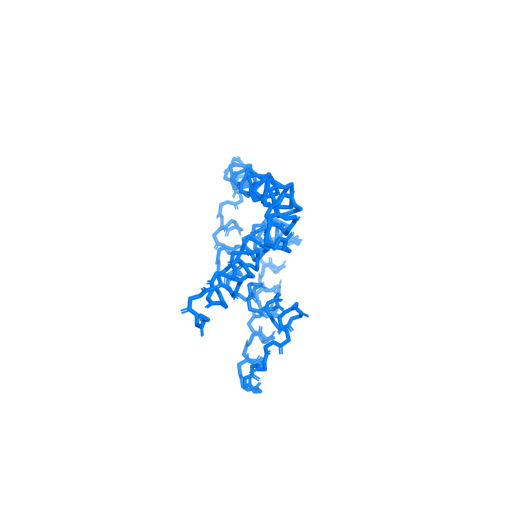ATOM 995 N N . ASP A 1 124 ? 32.337 0.855 -10.086 1.00 46.81 124 ASP A N 1
ATOM 996 C CA . ASP A 1 124 ? 33.310 0.177 -10.982 1.00 46.81 124 ASP A CA 1
ATOM 997 C C . ASP A 1 124 ? 34.095 1.173 -11.869 1.00 46.81 124 ASP A C 1
ATOM 999 O O . ASP A 1 124 ? 35.296 0.917 -12.145 1.00 46.81 124 ASP A O 1
#

Foldseek 3Di:
DPPVVVVVVCVVVVVVLVVLLVVLVVQLVVLQVVCVVVVVNVLLVLLVVCQVLLLVVCCCVPVVDDDDPVVVVVSVVVVVVSQVVCCVVVVDGSVSSVSNSNSSSVSSVSVVVVVVVVVVVVVD

Radius of gyration: 18.04 Å; Cα contacts (8 Å, |Δi|>4): 86; chains: 1; bounding box: 52×21×44 Å

InterPro domains:
  IPR000620 EamA domain [PF00892] (10-85)
  IPR004626 RarD protein [TIGR00688] (14-116)
  IPR037185 Multidrug transporter EmrE superfamily [SSF103481] (10-81)

Organism: Bacillus safensis (NCBI:txid561879)

Mean predicted aligned error: 11.09 Å

pLDDT: mean 71.7, std 10.36, range [39.12, 86.44]

Solvent-accessible surface area (backbone atoms only — not comparable to full-atom values): 6738 Å² total; per-residue (Å²): 138,72,70,66,66,54,56,62,58,42,53,57,52,52,50,48,51,51,52,50,48,53,49,38,52,50,52,36,52,49,53,48,54,52,29,50,75,70,70,37,45,66,46,46,55,51,9,62,69,43,22,63,55,40,31,50,51,49,39,38,73,75,68,62,53,84,70,56,72,67,55,53,50,50,48,52,53,51,50,52,49,53,52,52,53,41,35,69,73,65,77,43,79,62,59,63,16,52,51,40,10,50,35,53,16,51,49,53,53,53,52,55,54,52,54,56,58,57,53,64,68,74,79,114

Sequence (124 aa):
MQTVKGLILDGKAFFFLLLLSAILISVNWYVYIWAVNHGLMLEASLGYYINPLVSVLLGIIFLKERLNKWQTIAILIIAAFGVILSTVQYGSFPVVAFLLALSFGFYGLIKKKDELHERDWFDD